Protein AF-A0A0J0YBV1-F1 (afdb_monomer)

Foldseek 3Di:
DDQADEDADPPCCVPDPPVRYDDPHDDADPLLLPLQVCQVVLCVVVVHDPVAAEEEEDQDAQADVVSLVVCVVCVVVCVVVRYAYEHQRHDNCCVVCVVVCDPSYHYHNDDDPPSSVLSNHQEYEEQQDRHVLRSCVSSVHHYDHDHDPPDPPSVSVVSVVSVVVD

Solvent-accessible surface area (backbone atoms only — not comparable to full-atom values): 9348 Å² total; per-residue (Å²): 133,83,82,65,42,79,32,63,63,82,90,48,59,89,80,40,67,66,96,32,56,40,85,70,46,68,84,66,69,78,67,42,78,63,24,78,84,34,26,69,60,18,29,58,74,67,72,51,65,87,92,42,48,27,39,31,36,44,34,50,62,68,31,31,72,70,60,47,54,49,47,66,72,42,42,69,64,51,44,73,70,57,36,27,38,43,33,30,40,0,59,80,38,33,85,80,46,43,84,61,48,48,92,60,28,46,54,34,32,68,76,86,60,55,43,34,54,58,25,42,36,59,34,37,38,33,37,23,47,71,60,58,45,54,43,44,68,65,61,67,57,57,71,48,72,56,47,52,86,88,44,75,91,42,48,24,49,53,49,42,45,68,58,73,79,104

Nearest PDB structures (foldseek):
  7d1i-assembly1_A-2  TM=6.812E-01  e=9.360E-09  Acinetobacter baumannii
  1rzv-assembly2_B  TM=5.388E-01  e=1.476E-03  Agrobacterium tumefaciens
  3mbo-assembly1_B  TM=5.965E-01  e=2.990E-02  Bacillus anthracis
  1to0-assembly2_D  TM=2.635E-01  e=4.662E-01  Bacillus subtilis
  1to0-assembly3_E  TM=2.668E-01  e=2.910E+00  Bacillus subtilis

pLDDT: mean 91.67, std 7.16, range [63.91, 98.75]

Mean predicted aligned error: 4.98 Å

Sequence (166 aa):
KASKICVAYENLERFFPKGKMILTGNPVRQDLIDIDSKRAEAIQYFNLDSKKKTLLVLGGSLGARRVNQLIEKELENILSQNVQVIWQCGKLYLEDYKKYNKENVQVVAFIERMDLVYAAADVIISRAGASSVSELCIVGKPVIFIPSPNVAEDHQTKNAQAIVDK

Secondary structure (DSSP, 8-state):
--S-EEESSS--TTTS-GGGEEE------GGGTT-GGGHHHHHHHTT--TTSEEEEEE--TT--HHHHHHHHHHHHHHHHTTEEEEEE--TTTHHHHGGG-BTTEEEES--S-HHHHHHH-SEEEE---HHHHHHHHHH---EEE---TTSGGGHHHHHHHHHHT-

Radius of gyration: 17.41 Å; Cα contacts (8 Å, |Δi|>4): 267; chains: 1; bounding box: 43×29×49 Å

Structure (mmCIF, N/CA/C/O backbone):
data_AF-A0A0J0YBV1-F1
#
_entry.id   AF-A0A0J0YBV1-F1
#
loop_
_atom_site.group_PDB
_atom_site.id
_atom_site.type_symbol
_atom_site.label_atom_id
_atom_site.label_alt_id
_atom_site.label_comp_id
_atom_site.label_asym_id
_atom_site.label_entity_id
_atom_site.label_seq_id
_atom_site.pdbx_PDB_ins_code
_atom_site.Cartn_x
_atom_site.Cartn_y
_atom_site.Cartn_z
_atom_site.occupancy
_atom_site.B_iso_or_equiv
_atom_site.auth_seq_id
_atom_site.auth_comp_id
_atom_site.auth_asym_id
_atom_site.auth_atom_id
_atom_site.pdbx_PDB_model_num
ATOM 1 N N . LYS A 1 1 ? -15.444 17.394 29.205 1.00 76.81 1 LYS A N 1
ATOM 2 C CA . LYS A 1 1 ? -15.678 15.964 28.853 1.00 76.81 1 LYS A CA 1
ATOM 3 C C . LYS A 1 1 ? -16.422 15.904 27.522 1.00 76.81 1 LYS A C 1
ATOM 5 O O . LYS A 1 1 ? -17.325 16.708 27.350 1.00 76.81 1 LYS A O 1
ATOM 10 N N . ALA A 1 2 ? -16.080 14.979 26.621 1.00 86.75 2 ALA A N 1
ATOM 11 C CA . ALA A 1 2 ? -16.769 14.833 25.333 1.00 86.75 2 ALA A CA 1
ATOM 12 C C . ALA A 1 2 ? -18.250 14.413 25.487 1.00 86.75 2 ALA A C 1
ATOM 14 O O . ALA A 1 2 ? -18.599 13.653 26.406 1.00 86.75 2 ALA A O 1
ATOM 15 N N . SER A 1 3 ? -19.109 14.905 24.585 1.00 92.19 3 SER A N 1
ATOM 16 C CA . SER A 1 3 ? -20.547 14.581 24.515 1.00 92.19 3 SER A CA 1
ATOM 17 C C . SER A 1 3 ? -20.813 13.263 23.788 1.00 92.19 3 SER A C 1
ATOM 19 O O . SER A 1 3 ? -21.634 12.469 24.245 1.00 92.19 3 SER A O 1
ATOM 21 N N . LYS A 1 4 ? -20.081 13.012 22.697 1.00 93.25 4 LYS A N 1
ATOM 22 C CA . LYS A 1 4 ? -20.105 11.781 21.899 1.00 93.25 4 LYS A CA 1
ATOM 23 C C . LYS A 1 4 ? -18.679 11.328 21.587 1.00 93.25 4 LYS A C 1
ATOM 25 O O . LYS A 1 4 ? -17.761 12.145 21.604 1.00 93.25 4 LYS A O 1
ATOM 30 N N . ILE A 1 5 ? -18.512 10.032 21.350 1.00 91.50 5 ILE A N 1
ATOM 31 C CA . ILE A 1 5 ? -17.244 9.375 21.030 1.00 91.50 5 ILE A CA 1
ATOM 32 C C . ILE A 1 5 ? -17.488 8.533 19.779 1.00 91.50 5 ILE A C 1
ATOM 34 O O . ILE A 1 5 ? -18.204 7.535 19.837 1.00 91.50 5 ILE A O 1
ATOM 38 N N . CYS A 1 6 ? -16.933 8.959 18.651 1.00 91.88 6 CYS A N 1
ATOM 39 C CA . CYS A 1 6 ? -17.017 8.214 17.402 1.00 91.88 6 CYS A CA 1
ATOM 40 C C . CYS A 1 6 ? -15.988 7.084 17.423 1.00 91.88 6 CYS A C 1
ATOM 42 O O . CYS A 1 6 ? -14.809 7.326 17.683 1.00 91.88 6 CYS A O 1
ATOM 44 N N . VAL A 1 7 ? -16.438 5.858 17.184 1.00 88.75 7 VAL A N 1
ATOM 45 C CA . VAL A 1 7 ? -15.593 4.666 17.180 1.00 88.75 7 VAL A CA 1
ATOM 46 C C . VAL A 1 7 ? -15.650 3.968 15.826 1.00 88.75 7 VAL A C 1
ATOM 48 O O . VAL A 1 7 ? -16.642 4.072 15.103 1.00 88.75 7 VAL A O 1
ATOM 51 N N . ALA A 1 8 ? -14.574 3.258 15.485 1.00 83.06 8 ALA A N 1
ATOM 52 C CA . ALA A 1 8 ? -14.445 2.549 14.212 1.00 83.06 8 ALA A CA 1
ATOM 53 C C . ALA A 1 8 ? -14.690 1.036 14.305 1.00 83.06 8 ALA A C 1
ATOM 55 O O . ALA A 1 8 ? -14.888 0.391 13.281 1.00 83.06 8 ALA A O 1
ATOM 56 N N . TYR A 1 9 ? -14.688 0.484 15.519 1.00 80.81 9 TYR A N 1
ATOM 57 C CA . TYR A 1 9 ? -14.832 -0.946 15.772 1.00 80.81 9 TYR A CA 1
ATOM 58 C C . TYR A 1 9 ? -15.865 -1.203 16.867 1.00 80.81 9 TYR A C 1
ATOM 60 O O . TYR A 1 9 ? -16.120 -0.349 17.720 1.00 80.81 9 TYR A O 1
ATOM 68 N N . GLU A 1 10 ? -16.443 -2.395 16.835 1.00 82.44 10 GLU A N 1
ATOM 69 C CA . GLU A 1 10 ? -17.348 -2.894 17.868 1.00 82.44 10 GLU A CA 1
ATOM 70 C C . GLU A 1 10 ? -16.569 -3.317 19.131 1.00 82.44 10 GLU A C 1
ATOM 72 O O . GLU A 1 10 ? -15.337 -3.381 19.131 1.00 82.44 10 GLU A O 1
ATOM 77 N N . ASN A 1 11 ? -17.281 -3.603 20.225 1.00 83.00 11 ASN A N 1
ATOM 78 C CA . ASN A 1 11 ? -16.718 -4.095 21.494 1.00 83.00 11 ASN A CA 1
ATOM 79 C C . ASN A 1 11 ? -15.731 -3.131 22.195 1.00 83.00 11 ASN A C 1
ATOM 81 O O . ASN A 1 11 ? -14.793 -3.544 22.890 1.00 83.00 11 ASN A O 1
ATOM 85 N N . LEU A 1 12 ? -15.919 -1.820 22.012 1.00 85.88 12 LEU A N 1
ATOM 86 C CA . LEU A 1 12 ? -15.105 -0.769 22.642 1.00 85.88 12 LEU A CA 1
ATOM 87 C C . LEU A 1 12 ? -15.723 -0.198 23.930 1.00 85.88 12 LEU A C 1
ATOM 89 O O . LEU A 1 12 ? -15.124 0.664 24.573 1.00 85.88 12 LEU A O 1
ATOM 93 N N . GLU A 1 13 ? -16.862 -0.728 24.377 1.00 86.25 13 GLU A N 1
ATOM 94 C CA . GLU A 1 13 ? -17.507 -0.388 25.653 1.00 86.25 13 GLU A CA 1
ATOM 95 C C . GLU A 1 13 ? -16.644 -0.706 26.880 1.00 86.25 13 GLU A C 1
ATOM 97 O O . GLU A 1 13 ? -16.852 -0.128 27.945 1.00 86.25 13 GLU A O 1
ATOM 102 N N . ARG A 1 14 ? -15.631 -1.569 26.728 1.00 87.12 14 ARG A N 1
ATOM 103 C CA . ARG A 1 14 ? -14.600 -1.804 27.751 1.00 87.12 14 ARG A CA 1
ATOM 104 C C . ARG A 1 14 ? -13.693 -0.592 27.995 1.00 87.12 14 ARG A C 1
ATOM 106 O O . ARG A 1 14 ? -13.077 -0.504 29.050 1.00 87.12 14 ARG A O 1
ATOM 113 N N . PHE A 1 15 ? -13.603 0.325 27.030 1.00 87.06 15 PHE A N 1
ATOM 114 C CA . PHE A 1 15 ? -12.764 1.526 27.106 1.00 87.06 15 PHE A CA 1
ATOM 115 C C . PHE A 1 15 ? -13.583 2.814 27.221 1.00 87.06 15 PHE A C 1
ATOM 117 O O . PHE A 1 15 ? -13.118 3.787 27.814 1.00 87.06 15 PHE A O 1
ATOM 124 N N . PHE A 1 16 ? -14.800 2.839 26.668 1.00 90.56 16 PHE A N 1
ATOM 125 C CA . PHE A 1 16 ? -15.621 4.045 26.595 1.00 90.56 16 PHE A CA 1
ATOM 126 C C . PHE A 1 16 ? -17.053 3.829 27.110 1.00 90.56 16 PHE A C 1
ATOM 128 O O . PHE A 1 16 ? -17.625 2.754 26.941 1.00 90.56 16 PHE A O 1
ATOM 135 N N . PRO A 1 17 ? -17.704 4.863 27.681 1.00 91.44 17 PRO A N 1
ATOM 136 C CA . PRO A 1 17 ? -19.087 4.753 28.139 1.00 91.44 17 PRO A CA 1
ATOM 137 C C . PRO A 1 17 ? -20.061 4.448 26.991 1.00 91.44 17 PRO A C 1
ATOM 139 O O . PRO A 1 17 ? -20.216 5.265 26.080 1.00 91.44 17 PRO A O 1
ATOM 142 N N . LYS A 1 18 ? -20.792 3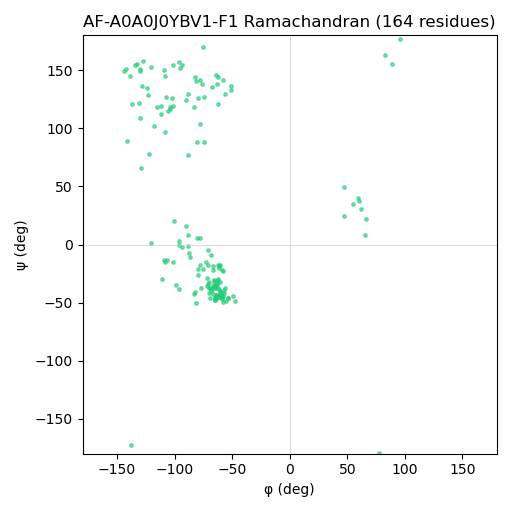.328 27.087 1.00 87.94 18 LYS A N 1
ATOM 143 C CA . LYS A 1 18 ? -21.720 2.836 26.047 1.00 87.94 18 LYS A CA 1
ATOM 144 C C . LYS A 1 18 ? -22.696 3.899 25.528 1.00 87.94 18 LYS A C 1
ATOM 146 O O . LYS A 1 18 ? -22.829 4.063 24.323 1.00 87.94 18 LYS A O 1
ATOM 151 N N . GLY A 1 19 ? -23.303 4.697 26.413 1.00 91.06 19 GLY A N 1
ATOM 152 C CA . GLY A 1 19 ? -24.267 5.748 26.031 1.00 91.06 19 GLY A CA 1
ATOM 153 C C . GLY A 1 19 ? -23.679 6.945 25.264 1.00 91.06 19 GLY A C 1
ATOM 154 O O . GLY A 1 19 ? -24.422 7.796 24.767 1.00 91.06 19 GLY A O 1
ATOM 155 N N . LYS A 1 20 ? -22.348 7.038 25.168 1.00 92.75 20 LYS A N 1
ATOM 156 C CA . LYS A 1 20 ? -21.650 8.102 24.435 1.00 92.75 20 LYS A CA 1
ATOM 157 C C . LYS A 1 20 ? -21.034 7.635 23.123 1.00 92.75 20 LYS A C 1
ATOM 159 O O . LYS A 1 20 ? -20.645 8.496 22.337 1.00 92.75 20 LYS A O 1
ATOM 164 N N . MET A 1 21 ? -20.941 6.330 22.888 1.00 92.88 21 MET A N 1
A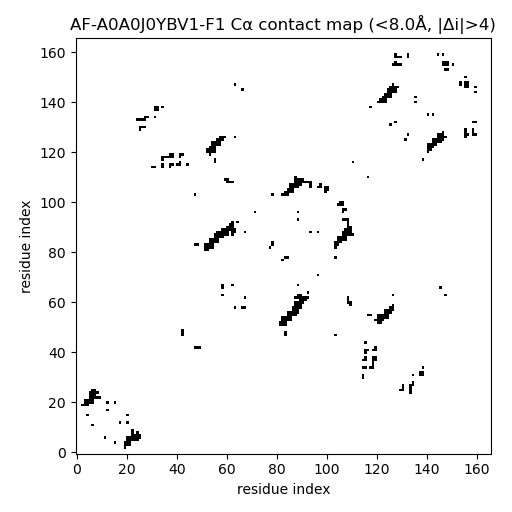TOM 165 C CA . MET A 1 21 ? -20.326 5.797 21.678 1.00 92.88 21 MET A CA 1
ATOM 166 C C . MET A 1 21 ? -21.270 5.891 20.480 1.00 92.88 21 MET A C 1
ATOM 168 O O . MET A 1 21 ? -22.473 5.668 20.607 1.00 92.88 21 MET A O 1
ATOM 172 N N . ILE A 1 22 ? -20.708 6.208 19.318 1.00 92.88 22 ILE A N 1
ATOM 173 C CA . ILE A 1 22 ? -21.369 6.118 18.016 1.00 92.88 22 ILE A CA 1
ATOM 174 C C . ILE A 1 22 ? -20.410 5.372 17.090 1.00 92.88 22 ILE A C 1
ATOM 176 O O . ILE A 1 22 ? -19.275 5.810 16.912 1.00 92.88 22 ILE A O 1
ATOM 180 N N . LEU A 1 23 ? -20.844 4.249 16.517 1.00 87.81 23 LEU A N 1
ATOM 181 C CA . LEU A 1 23 ? -20.057 3.516 15.527 1.00 87.81 23 LEU A CA 1
ATOM 182 C C . LEU A 1 23 ? -20.177 4.232 14.179 1.00 87.81 23 LEU A C 1
ATOM 184 O O . LEU A 1 23 ? -21.210 4.152 13.523 1.00 87.81 23 LEU A O 1
ATOM 188 N N . THR A 1 24 ? -19.138 4.968 13.794 1.00 89.06 24 THR A N 1
ATOM 189 C CA . THR A 1 24 ? -19.097 5.720 12.528 1.00 89.06 24 THR A CA 1
ATOM 190 C C . THR A 1 24 ? -18.141 5.111 11.509 1.00 89.06 24 THR A C 1
ATOM 192 O O . THR A 1 24 ? -18.158 5.517 10.353 1.00 89.06 24 THR A O 1
ATOM 195 N N . GLY A 1 25 ? -17.274 4.185 11.931 1.00 85.75 25 GLY A N 1
ATOM 196 C CA . GLY A 1 25 ? -16.114 3.780 11.137 1.00 85.75 25 GLY A CA 1
ATOM 197 C C . GLY A 1 25 ? -14.983 4.811 11.214 1.00 85.75 25 GLY A C 1
ATOM 198 O O . GLY A 1 25 ? -15.090 5.829 11.908 1.00 85.75 25 GLY A O 1
ATOM 199 N N . ASN A 1 26 ? -13.885 4.540 10.506 1.00 86.94 26 ASN A N 1
ATOM 200 C CA . ASN A 1 26 ? -12.834 5.535 10.301 1.00 86.94 26 ASN A CA 1
ATOM 201 C C . ASN A 1 26 ? -13.216 6.465 9.140 1.00 86.94 26 ASN A C 1
ATOM 203 O O . ASN A 1 26 ? -13.787 5.993 8.155 1.00 86.94 26 ASN A O 1
ATOM 207 N N . PRO A 1 27 ? -12.872 7.762 9.210 1.00 85.12 27 PRO A N 1
ATOM 208 C CA . PRO A 1 27 ? -13.027 8.651 8.071 1.00 85.12 27 PRO A CA 1
ATOM 209 C C . PRO A 1 27 ? -12.137 8.184 6.915 1.00 85.12 27 PRO A C 1
ATOM 211 O O . PRO A 1 27 ? -10.977 7.811 7.105 1.00 85.12 27 PRO A O 1
ATOM 214 N N . VAL A 1 28 ? -12.699 8.238 5.718 1.00 86.88 28 VAL A N 1
ATOM 215 C CA . VAL A 1 28 ? -12.089 7.820 4.453 1.00 86.88 28 VAL A CA 1
ATOM 216 C C . VAL A 1 28 ? -12.204 8.964 3.458 1.00 86.88 28 VAL A C 1
ATOM 218 O O . VAL A 1 28 ? -13.047 9.851 3.617 1.00 86.88 28 VAL A O 1
ATOM 221 N N . ARG A 1 29 ? -11.351 8.975 2.434 1.00 86.06 29 ARG A N 1
ATOM 222 C CA . ARG A 1 29 ? -11.427 10.016 1.412 1.00 86.06 29 ARG A CA 1
ATOM 223 C C . ARG A 1 29 ? -12.602 9.756 0.461 1.00 86.06 29 ARG A C 1
ATOM 225 O O . ARG A 1 29 ? -12.834 8.624 0.045 1.00 86.06 29 ARG A O 1
ATOM 232 N N . GLN A 1 30 ? -13.325 10.817 0.108 1.00 84.12 30 GLN A N 1
ATOM 233 C CA . GLN A 1 30 ? -14.520 10.742 -0.744 1.00 84.12 30 GLN A CA 1
ATOM 234 C C . GLN A 1 30 ? -14.200 10.292 -2.178 1.00 84.12 30 GLN A C 1
ATOM 236 O O . GLN A 1 30 ? -15.012 9.652 -2.840 1.00 84.12 30 GLN A O 1
ATOM 241 N N . ASP A 1 31 ? -13.002 10.617 -2.655 1.00 83.94 31 ASP A N 1
ATOM 242 C CA . ASP A 1 31 ? -12.500 10.300 -3.991 1.00 83.94 31 ASP A CA 1
ATOM 243 C C . ASP A 1 31 ? -12.180 8.808 -4.200 1.00 83.94 31 ASP A C 1
ATOM 245 O O . ASP A 1 31 ? -11.878 8.420 -5.331 1.00 83.94 31 ASP A O 1
ATOM 249 N N . LEU A 1 32 ? -12.289 7.979 -3.151 1.00 84.69 32 LEU A N 1
ATOM 250 C CA . LEU A 1 32 ? -12.123 6.521 -3.204 1.00 84.69 32 LEU A CA 1
ATOM 251 C C . LEU A 1 32 ? -13.410 5.752 -3.536 1.00 84.69 32 LEU A C 1
ATOM 253 O O . LEU A 1 32 ? -13.353 4.541 -3.719 1.00 84.69 32 LEU A O 1
ATOM 257 N N . ILE A 1 33 ? -14.563 6.422 -3.600 1.00 81.25 33 ILE A N 1
ATOM 258 C CA . ILE A 1 33 ? -15.860 5.759 -3.829 1.00 81.25 33 ILE A CA 1
ATOM 259 C C . ILE A 1 33 ? -16.002 5.266 -5.278 1.00 81.25 33 ILE A C 1
ATOM 261 O O . ILE A 1 33 ? -16.673 4.268 -5.518 1.00 81.25 33 ILE A O 1
ATOM 265 N N . ASP A 1 34 ? -15.352 5.933 -6.233 1.00 83.56 34 ASP A N 1
ATOM 266 C CA . ASP A 1 34 ? -15.407 5.593 -7.659 1.00 83.56 34 ASP A CA 1
ATOM 267 C C . ASP A 1 34 ? -13.992 5.490 -8.244 1.00 83.56 34 ASP A C 1
ATOM 269 O O . ASP A 1 34 ? -13.542 6.329 -9.025 1.00 83.56 34 ASP A O 1
ATOM 273 N N . ILE A 1 35 ? -13.228 4.498 -7.778 1.00 89.50 35 ILE A N 1
ATOM 274 C CA . ILE A 1 35 ? -11.868 4.255 -8.285 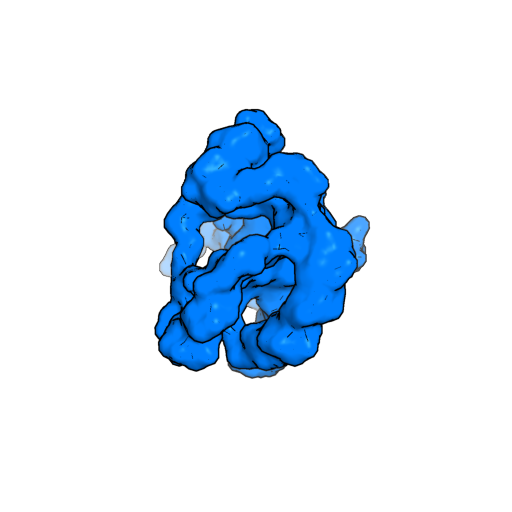1.00 89.50 35 ILE A CA 1
ATOM 275 C C . ILE A 1 35 ? -11.862 3.494 -9.612 1.00 89.50 35 ILE A C 1
ATOM 277 O O . ILE A 1 35 ? -10.917 3.630 -10.386 1.00 89.50 35 ILE A O 1
ATOM 281 N N . ASP A 1 36 ? -12.892 2.697 -9.905 1.00 86.50 36 ASP A N 1
ATOM 282 C CA . ASP A 1 36 ? -12.890 1.838 -11.093 1.00 86.50 36 ASP A CA 1
ATOM 283 C C . ASP A 1 36 ? -13.000 2.661 -12.386 1.00 86.50 36 ASP A C 1
ATOM 285 O O . ASP A 1 36 ? -12.353 2.326 -13.382 1.00 86.50 36 ASP A O 1
ATOM 289 N N . SER A 1 37 ? -13.706 3.799 -12.356 1.00 92.88 37 SER A N 1
ATOM 290 C CA . SER A 1 37 ? -13.758 4.746 -13.479 1.00 92.88 37 SER A CA 1
ATOM 291 C C . SER A 1 37 ? -12.410 5.428 -13.763 1.00 92.88 37 SER A C 1
ATOM 293 O O . SER A 1 37 ? -12.176 5.909 -14.874 1.00 92.88 37 SER A O 1
ATOM 295 N N . LYS A 1 38 ? -11.480 5.414 -12.798 1.00 95.62 38 LYS A N 1
ATOM 296 C CA . LYS A 1 38 ? -10.192 6.122 -12.860 1.00 95.62 38 LYS A CA 1
ATOM 297 C C . LYS A 1 38 ? -9.033 5.279 -13.380 1.00 95.62 38 LYS A C 1
ATOM 299 O O . LYS A 1 38 ? -7.926 5.795 -13.516 1.00 95.62 38 LYS A O 1
ATOM 304 N N . ARG A 1 39 ? -9.229 3.990 -13.686 1.00 95.88 39 ARG A N 1
ATOM 305 C CA . ARG A 1 39 ? -8.109 3.099 -14.050 1.00 95.88 39 ARG A CA 1
ATOM 306 C C . ARG A 1 39 ? -7.316 3.602 -15.259 1.00 95.88 39 ARG A C 1
ATOM 308 O O . ARG A 1 39 ? -6.091 3.581 -15.219 1.00 95.88 39 ARG A O 1
ATOM 315 N N . ALA A 1 40 ? -7.983 4.063 -16.316 1.00 97.12 40 ALA A N 1
ATOM 316 C CA . ALA A 1 40 ? -7.298 4.568 -17.509 1.00 97.12 40 ALA A CA 1
ATOM 317 C C . ALA A 1 40 ? -6.452 5.819 -17.203 1.00 97.12 40 ALA A C 1
ATOM 319 O O . ALA A 1 40 ? -5.289 5.875 -17.604 1.00 97.12 40 ALA A O 1
ATOM 320 N N . GLU A 1 41 ? -7.002 6.768 -16.435 1.00 97.69 41 GLU A N 1
ATOM 321 C CA . GLU A 1 41 ? -6.270 7.943 -15.936 1.00 97.69 41 GLU A CA 1
ATOM 322 C C . GLU A 1 41 ? -5.070 7.509 -15.092 1.00 97.69 41 GLU A C 1
ATOM 324 O O . GLU A 1 41 ? -3.965 8.001 -15.293 1.00 97.69 41 GLU A O 1
ATOM 329 N N . ALA A 1 42 ? -5.257 6.549 -14.187 1.00 97.88 42 ALA A N 1
ATOM 330 C CA . ALA A 1 42 ? -4.206 6.085 -13.296 1.00 97.88 42 ALA A CA 1
ATOM 331 C C . ALA A 1 42 ? -3.045 5.415 -14.044 1.00 97.88 42 ALA A C 1
ATOM 333 O O . ALA A 1 42 ? -1.883 5.697 -13.756 1.00 97.88 42 ALA A O 1
ATOM 334 N N . ILE A 1 43 ? -3.349 4.563 -15.029 1.00 98.06 43 ILE A N 1
ATOM 335 C CA . ILE A 1 43 ? -2.336 3.933 -15.884 1.00 98.06 43 ILE A CA 1
ATOM 336 C C . ILE A 1 43 ? -1.514 5.000 -16.617 1.00 98.06 43 ILE A C 1
ATOM 338 O O . ILE A 1 43 ? -0.291 4.894 -16.663 1.00 98.06 43 ILE A O 1
ATOM 342 N N . GLN A 1 44 ? -2.153 6.053 -17.132 1.00 98.00 44 GLN A N 1
ATOM 343 C CA . GLN A 1 44 ? -1.445 7.162 -17.778 1.00 98.00 44 GLN A CA 1
ATOM 344 C C . GLN A 1 44 ? -0.634 7.998 -16.780 1.00 98.00 44 GLN A C 1
ATOM 346 O O . GLN A 1 44 ? 0.536 8.278 -17.032 1.00 98.00 44 GLN A O 1
ATOM 351 N N . TYR A 1 45 ? -1.224 8.363 -15.639 1.00 98.06 45 TYR A N 1
ATOM 352 C CA . TYR A 1 45 ? -0.598 9.193 -14.607 1.00 98.06 45 TYR A CA 1
ATOM 353 C C . TYR A 1 45 ? 0.690 8.566 -14.070 1.00 98.06 45 TYR A C 1
ATOM 355 O O . TYR A 1 45 ? 1.707 9.243 -13.939 1.00 98.06 45 TYR A O 1
ATOM 363 N N . PHE A 1 46 ? 0.658 7.261 -13.803 1.00 97.56 46 PHE A N 1
ATOM 364 C CA . PHE A 1 46 ? 1.826 6.510 -13.363 1.00 97.56 46 PHE A CA 1
ATOM 365 C C . PHE A 1 46 ? 2.642 5.948 -14.533 1.0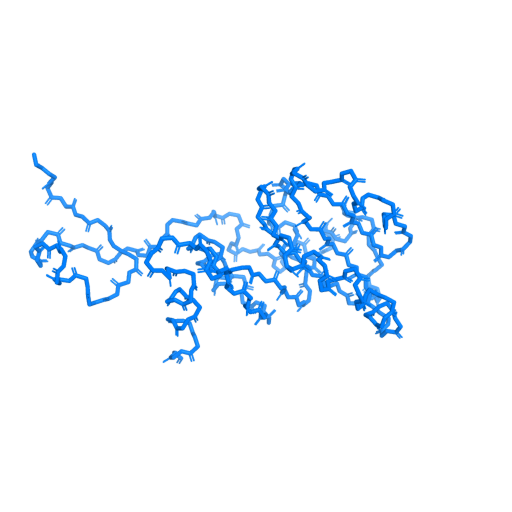0 97.56 46 PHE A C 1
ATOM 367 O O . PHE A 1 46 ? 3.551 5.179 -14.279 1.00 97.56 46 PHE A O 1
ATOM 374 N N . ASN A 1 47 ? 2.374 6.278 -15.801 1.00 97.25 47 ASN A N 1
ATOM 375 C CA . ASN A 1 47 ? 3.118 5.744 -16.955 1.00 97.25 47 ASN A CA 1
ATOM 376 C C . ASN A 1 47 ? 3.307 4.207 -16.911 1.00 97.25 47 ASN A C 1
ATOM 378 O O . ASN A 1 47 ? 4.418 3.680 -17.009 1.00 97.25 47 ASN A O 1
ATOM 382 N N . LEU A 1 48 ? 2.207 3.498 -16.672 1.00 98.12 48 LEU A N 1
ATOM 383 C CA . LEU A 1 48 ? 2.149 2.049 -16.507 1.00 98.12 48 LEU A CA 1
ATOM 384 C C . LEU A 1 48 ? 1.764 1.352 -17.817 1.00 98.12 48 LEU A C 1
ATOM 386 O O . LEU A 1 48 ? 1.090 1.928 -18.672 1.00 98.12 48 LEU A O 1
ATOM 390 N N . ASP A 1 49 ? 2.117 0.075 -17.957 1.00 97.75 49 ASP A N 1
ATOM 391 C CA . ASP A 1 49 ? 1.631 -0.748 -19.063 1.00 97.75 49 ASP A CA 1
ATOM 392 C C . ASP A 1 49 ? 0.244 -1.311 -18.720 1.00 97.75 49 ASP A C 1
ATOM 394 O O . ASP A 1 49 ? 0.076 -2.081 -17.772 1.00 97.75 49 ASP A O 1
ATOM 398 N N . SER A 1 50 ? -0.762 -0.943 -19.517 1.00 96.62 50 SER A N 1
ATOM 399 C CA . SER A 1 50 ? -2.142 -1.433 -19.378 1.00 96.62 50 SER A CA 1
ATOM 400 C C . SER A 1 50 ? -2.297 -2.952 -19.544 1.00 96.62 50 SER A C 1
ATOM 402 O O . SER A 1 50 ? -3.298 -3.511 -19.093 1.00 96.62 50 SER A O 1
ATOM 404 N N . LYS A 1 51 ? -1.331 -3.628 -20.181 1.00 96.44 51 LYS A N 1
ATOM 405 C CA . LYS A 1 51 ? -1.338 -5.083 -20.398 1.00 96.44 51 LYS A CA 1
ATOM 406 C C . LYS A 1 51 ? -0.739 -5.866 -19.228 1.00 96.44 51 LYS A C 1
ATOM 408 O O . LYS A 1 51 ? -0.865 -7.090 -19.203 1.00 96.44 51 LYS A O 1
ATOM 413 N N . LYS A 1 52 ? -0.092 -5.188 -18.276 1.00 97.75 52 LYS A N 1
ATOM 414 C CA . LYS A 1 52 ? 0.517 -5.800 -17.089 1.00 97.75 52 LYS A CA 1
ATOM 415 C C . LYS A 1 52 ? -0.369 -5.616 -15.866 1.00 97.75 52 LYS A C 1
ATOM 417 O O . LYS A 1 52 ? -1.162 -4.680 -15.773 1.00 97.75 52 LYS A O 1
ATOM 422 N N . LYS A 1 53 ? -0.224 -6.529 -14.909 1.00 98.00 53 LYS A N 1
ATOM 423 C CA . LYS A 1 53 ? -0.850 -6.402 -13.589 1.00 98.00 53 LYS A CA 1
ATOM 424 C C . LYS A 1 53 ? -0.016 -5.489 -12.703 1.00 98.00 53 LYS A C 1
ATOM 426 O O . LYS A 1 53 ? 1.208 -5.572 -12.736 1.00 98.00 53 LYS A O 1
ATOM 431 N N . THR A 1 54 ? -0.669 -4.652 -11.902 1.00 98.62 54 THR A N 1
ATOM 432 C CA . THR A 1 54 ? 0.014 -3.714 -11.001 1.00 98.62 54 THR A CA 1
ATOM 433 C C . THR A 1 54 ? -0.044 -4.204 -9.558 1.00 98.62 54 THR A C 1
ATOM 435 O O . THR A 1 54 ? -1.124 -4.304 -8.971 1.00 98.62 54 THR A O 1
ATOM 438 N N . LEU A 1 55 ? 1.120 -4.457 -8.963 1.00 98.69 55 LEU A N 1
ATOM 439 C CA . LEU A 1 55 ? 1.278 -4.665 -7.528 1.00 98.69 55 LEU A CA 1
ATOM 440 C C . LEU A 1 55 ? 1.561 -3.326 -6.845 1.00 98.69 55 LEU A C 1
ATOM 442 O O . LEU A 1 55 ? 2.540 -2.651 -7.160 1.00 98.69 55 LEU A O 1
ATOM 446 N N . LEU A 1 56 ? 0.739 -2.970 -5.865 1.00 98.62 56 LEU A N 1
ATOM 447 C CA . LEU A 1 56 ? 0.960 -1.808 -5.013 1.00 98.62 56 LEU A CA 1
ATOM 448 C C . LEU A 1 56 ? 1.502 -2.247 -3.650 1.00 98.62 56 LEU A C 1
ATOM 450 O O . LEU A 1 56 ? 0.871 -3.036 -2.954 1.00 98.62 56 LEU A O 1
ATOM 454 N N . VAL A 1 57 ? 2.635 -1.693 -3.228 1.00 98.25 57 VAL A N 1
ATOM 455 C CA . VAL A 1 57 ? 3.213 -1.916 -1.897 1.00 98.25 57 VAL A CA 1
ATOM 456 C C . VAL A 1 57 ? 3.137 -0.629 -1.080 1.00 98.25 57 VAL A C 1
ATOM 458 O O . VAL A 1 57 ? 3.753 0.376 -1.432 1.00 98.25 57 VAL A O 1
ATOM 461 N N . LEU A 1 58 ? 2.431 -0.678 0.051 1.00 96.81 58 LEU A N 1
ATOM 462 C CA . LEU A 1 58 ? 2.219 0.443 0.967 1.00 96.81 58 LEU A CA 1
ATOM 463 C C . LEU A 1 58 ? 3.006 0.257 2.272 1.00 96.81 58 LEU A C 1
ATOM 465 O O . LEU A 1 58 ? 2.547 -0.390 3.220 1.00 96.81 58 LEU A O 1
ATOM 469 N N . GLY A 1 59 ? 4.189 0.872 2.355 1.00 92.00 59 GLY A N 1
ATOM 470 C CA . GLY A 1 59 ? 4.986 0.927 3.587 1.00 92.00 59 GLY A CA 1
ATOM 471 C C . GLY A 1 59 ? 4.487 1.960 4.612 1.00 92.00 59 GLY A C 1
ATOM 472 O O . GLY A 1 59 ? 4.811 1.874 5.804 1.00 92.00 59 GLY A O 1
ATOM 473 N N . GLY A 1 60 ? 3.669 2.924 4.184 1.00 88.19 60 GLY A N 1
ATOM 474 C CA . GLY A 1 60 ? 3.320 4.122 4.949 1.00 88.19 60 GLY A CA 1
ATOM 475 C C . GLY A 1 60 ? 4.384 5.217 4.814 1.00 88.19 60 GLY A C 1
ATOM 476 O O . GLY A 1 60 ? 5.505 4.962 4.389 1.00 88.19 60 GLY A O 1
ATOM 477 N N . SER A 1 61 ? 4.042 6.462 5.164 1.00 86.50 61 SER A N 1
ATOM 478 C CA . SER A 1 61 ? 4.868 7.656 4.881 1.00 86.50 61 SER A CA 1
ATOM 479 C C . SER A 1 61 ? 6.295 7.601 5.444 1.00 86.50 61 SER A C 1
ATOM 481 O O . SER A 1 61 ? 7.238 8.013 4.771 1.00 86.50 61 SER A O 1
ATOM 483 N N . LEU A 1 62 ? 6.476 7.064 6.653 1.00 91.75 62 LEU A N 1
ATOM 484 C CA . LEU A 1 62 ? 7.802 6.832 7.246 1.00 91.75 62 LEU A CA 1
ATOM 485 C C . LEU A 1 62 ? 8.480 5.567 6.706 1.00 91.75 62 LEU A C 1
ATOM 487 O O . LEU A 1 62 ? 9.701 5.458 6.755 1.00 91.75 62 LEU A O 1
ATOM 491 N N . GLY A 1 63 ? 7.694 4.640 6.164 1.00 92.31 63 GLY A N 1
ATOM 492 C CA . GLY A 1 63 ? 8.150 3.380 5.600 1.00 92.31 63 GLY A CA 1
ATOM 493 C C . GLY A 1 63 ? 8.085 2.192 6.550 1.00 92.31 63 GLY A C 1
ATOM 494 O O . GLY A 1 63 ? 7.707 2.291 7.722 1.00 92.31 63 GLY A O 1
ATOM 495 N N . ALA A 1 64 ? 8.443 1.035 5.998 1.00 93.25 64 ALA A N 1
ATOM 496 C CA . ALA A 1 64 ? 8.294 -0.268 6.624 1.00 93.25 64 ALA A CA 1
ATOM 497 C C . ALA A 1 64 ? 9.501 -1.152 6.314 1.00 93.25 64 ALA A C 1
ATOM 499 O O . ALA A 1 64 ? 9.470 -1.920 5.357 1.00 93.25 64 ALA A O 1
ATOM 500 N N . ARG A 1 65 ? 10.553 -1.093 7.139 1.00 93.38 65 ARG A N 1
ATOM 501 C CA . ARG A 1 65 ? 11.818 -1.799 6.864 1.00 93.38 65 ARG A CA 1
ATOM 502 C C . ARG A 1 65 ? 11.641 -3.266 6.460 1.00 93.38 65 ARG A C 1
ATOM 504 O O . ARG A 1 65 ? 12.217 -3.686 5.470 1.00 93.38 65 ARG A O 1
ATOM 511 N N . ARG A 1 66 ? 10.845 -4.042 7.206 1.00 92.75 66 ARG A N 1
ATOM 512 C CA . ARG A 1 66 ? 10.650 -5.478 6.926 1.00 92.75 66 ARG A CA 1
ATOM 513 C C . ARG A 1 66 ? 9.899 -5.735 5.621 1.00 92.75 66 ARG A C 1
ATOM 515 O O . ARG A 1 66 ? 10.274 -6.649 4.900 1.00 92.75 66 ARG A O 1
ATOM 522 N N . VAL A 1 67 ? 8.895 -4.914 5.304 1.00 95.75 67 VAL A N 1
ATOM 523 C CA . VAL A 1 67 ? 8.200 -4.983 4.008 1.00 95.75 67 VAL A CA 1
ATOM 524 C C . VAL A 1 67 ? 9.175 -4.619 2.895 1.00 95.75 67 VAL A C 1
ATOM 526 O O . VAL A 1 67 ? 9.287 -5.355 1.928 1.00 95.75 67 VAL A O 1
ATOM 529 N N . ASN A 1 68 ? 9.950 -3.548 3.061 1.00 97.62 68 ASN A N 1
ATOM 530 C CA . ASN A 1 68 ? 10.910 -3.121 2.053 1.00 97.62 68 ASN A CA 1
ATOM 531 C C . ASN A 1 68 ? 11.979 -4.191 1.766 1.00 97.62 68 ASN A C 1
ATOM 533 O O . ASN A 1 68 ? 12.251 -4.488 0.611 1.00 97.62 68 ASN A O 1
ATOM 537 N N . GLN A 1 69 ? 12.530 -4.817 2.807 1.00 97.31 69 GLN A N 1
ATOM 538 C CA . GLN A 1 69 ? 13.484 -5.924 2.675 1.00 97.31 69 GLN A CA 1
ATOM 539 C C . GLN A 1 69 ? 12.872 -7.154 1.992 1.00 97.31 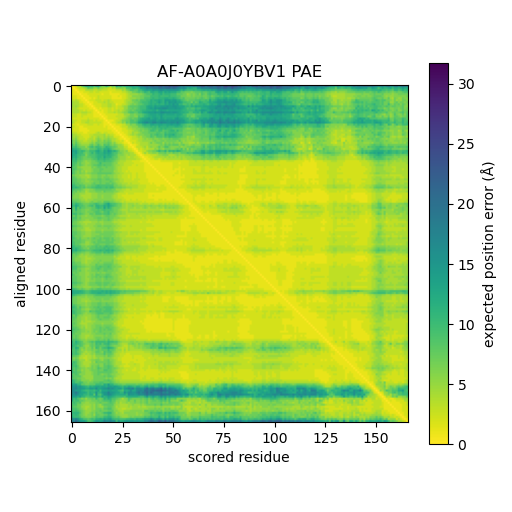69 GLN A C 1
ATOM 541 O O . GLN A 1 69 ? 13.549 -7.833 1.225 1.00 97.31 69 GLN A O 1
ATOM 546 N N . LEU A 1 70 ? 11.598 -7.451 2.264 1.00 96.62 70 LEU A N 1
ATOM 547 C CA . LEU A 1 70 ? 10.882 -8.532 1.590 1.00 96.62 70 LEU A CA 1
ATOM 548 C C . LEU A 1 70 ? 10.715 -8.235 0.097 1.00 96.62 70 LEU A C 1
ATOM 550 O O . LEU A 1 70 ? 11.024 -9.092 -0.724 1.00 96.62 70 LEU A O 1
ATOM 554 N N . ILE A 1 71 ? 10.264 -7.026 -0.251 1.00 97.81 71 ILE A N 1
ATOM 555 C CA . ILE A 1 71 ? 10.097 -6.635 -1.654 1.00 97.81 71 ILE A CA 1
ATOM 556 C C . ILE A 1 71 ? 11.440 -6.630 -2.375 1.00 97.81 71 ILE A C 1
ATOM 558 O O . ILE A 1 71 ? 11.519 -7.183 -3.458 1.00 97.81 71 ILE A O 1
ATOM 562 N N . GLU A 1 72 ? 12.502 -6.095 -1.770 1.00 98.31 72 GLU A N 1
ATOM 563 C CA . GLU A 1 72 ? 13.862 -6.141 -2.328 1.00 98.31 72 GLU A CA 1
ATOM 564 C C . GLU A 1 72 ? 14.301 -7.567 -2.669 1.00 98.31 72 GLU A C 1
ATOM 566 O O . GLU A 1 72 ? 14.822 -7.810 -3.756 1.00 98.31 72 GLU A O 1
ATOM 571 N N . LYS A 1 73 ? 14.060 -8.510 -1.754 1.00 98.31 73 LYS A N 1
ATOM 572 C CA . LYS A 1 73 ? 14.421 -9.917 -1.932 1.00 98.31 73 LYS A CA 1
ATOM 573 C C . LYS A 1 73 ? 13.621 -10.590 -3.053 1.00 98.31 73 LYS A C 1
ATOM 575 O O . LYS A 1 73 ? 14.190 -11.363 -3.815 1.00 98.31 73 LYS A O 1
ATOM 580 N N . GLU A 1 74 ? 12.318 -10.330 -3.133 1.00 97.81 74 GLU A N 1
ATOM 581 C CA . GLU A 1 74 ? 11.406 -11.026 -4.053 1.00 97.81 74 GLU A CA 1
ATOM 582 C C . GLU A 1 74 ? 11.160 -10.259 -5.365 1.00 97.81 74 GLU A C 1
ATOM 584 O O . GLU A 1 74 ? 10.424 -10.743 -6.224 1.00 97.81 74 GLU A O 1
ATOM 589 N N . LEU A 1 75 ? 11.766 -9.079 -5.550 1.00 98.00 75 LEU A N 1
ATOM 590 C CA . LEU A 1 75 ? 11.459 -8.174 -6.663 1.00 98.00 75 LEU A CA 1
ATOM 591 C C . LEU A 1 75 ? 11.593 -8.856 -8.027 1.00 98.00 75 LEU A C 1
ATOM 593 O O . LEU A 1 75 ? 10.683 -8.775 -8.844 1.00 98.00 75 LEU A O 1
ATOM 597 N N . GLU A 1 76 ? 12.698 -9.561 -8.264 1.00 97.06 76 GLU A N 1
ATOM 598 C CA . GLU A 1 76 ? 12.943 -10.239 -9.544 1.00 97.06 76 GLU A CA 1
ATOM 599 C C . GLU A 1 76 ? 11.938 -11.381 -9.793 1.00 97.06 76 GLU A C 1
ATOM 601 O O . GLU A 1 76 ? 11.472 -11.564 -10.917 1.00 97.06 76 GLU A O 1
ATOM 606 N N . ASN A 1 77 ? 11.517 -12.097 -8.743 1.00 97.38 77 ASN A N 1
ATOM 607 C CA . ASN A 1 77 ? 10.469 -13.118 -8.843 1.00 97.38 77 ASN A CA 1
ATOM 608 C C . ASN A 1 77 ? 9.121 -12.479 -9.213 1.00 97.38 77 ASN A C 1
ATOM 610 O O . ASN A 1 77 ? 8.465 -12.931 -10.149 1.00 97.38 77 ASN A O 1
ATOM 614 N N . ILE A 1 78 ? 8.747 -11.376 -8.559 1.00 96.75 78 ILE A N 1
ATOM 615 C CA . ILE A 1 78 ? 7.522 -10.627 -8.877 1.00 96.75 78 ILE A CA 1
ATOM 616 C C . ILE A 1 78 ? 7.534 -10.171 -10.343 1.00 96.75 78 ILE A C 1
ATOM 618 O O . ILE A 1 78 ? 6.572 -10.411 -11.073 1.00 96.75 78 ILE A O 1
ATOM 622 N N . LEU A 1 79 ? 8.631 -9.560 -10.798 1.00 96.56 79 LEU A N 1
ATOM 623 C CA . LEU A 1 79 ? 8.756 -9.063 -12.171 1.00 96.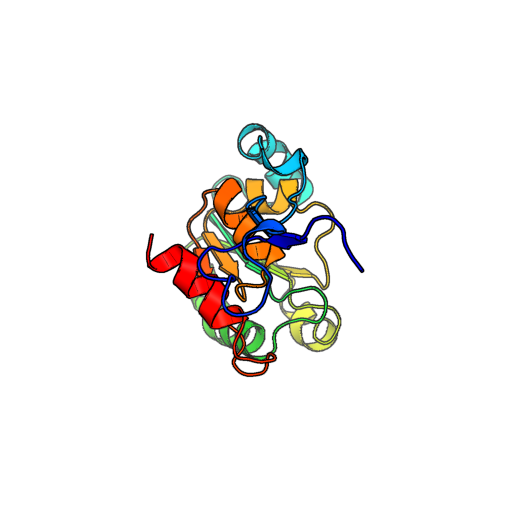56 79 LEU A CA 1
ATOM 624 C C . LEU A 1 79 ? 8.689 -10.186 -13.215 1.00 96.56 79 LEU A C 1
ATOM 626 O O . LEU A 1 79 ? 8.117 -9.989 -14.289 1.00 96.56 79 LEU A O 1
ATOM 630 N N . SER A 1 80 ? 9.194 -11.382 -12.889 1.00 96.69 80 SER A N 1
ATOM 631 C CA . SER A 1 80 ? 9.128 -12.553 -13.776 1.00 96.69 80 SER A CA 1
ATOM 632 C C . SER A 1 80 ? 7.696 -13.016 -14.088 1.00 96.69 80 SER A C 1
ATOM 634 O O . SER A 1 80 ? 7.473 -13.691 -15.091 1.00 96.69 80 SER A O 1
ATOM 636 N N . GLN A 1 81 ? 6.707 -12.598 -13.289 1.00 96.12 81 GLN A N 1
ATOM 637 C CA . GLN A 1 81 ? 5.291 -12.939 -13.464 1.00 96.12 81 GLN A CA 1
ATOM 638 C C . GLN A 1 81 ? 4.522 -11.943 -14.352 1.00 96.12 81 GLN A C 1
ATOM 640 O O . GLN A 1 81 ? 3.292 -11.930 -14.342 1.00 96.12 81 GLN A O 1
ATOM 645 N N . ASN A 1 82 ? 5.224 -11.104 -15.125 1.00 95.25 82 ASN A N 1
ATOM 646 C CA . ASN A 1 82 ? 4.628 -10.047 -15.956 1.00 95.25 82 ASN A CA 1
ATOM 647 C C . ASN A 1 82 ? 3.816 -9.019 -15.132 1.00 95.25 82 ASN A C 1
ATOM 649 O O . ASN A 1 82 ? 2.737 -8.563 -15.525 1.00 95.25 82 ASN A O 1
ATOM 653 N N . VAL A 1 83 ? 4.359 -8.666 -13.965 1.00 97.31 83 VAL A N 1
ATOM 654 C CA . VAL A 1 83 ? 3.811 -7.683 -13.023 1.00 97.31 83 VAL A CA 1
ATOM 655 C C . VAL A 1 83 ? 4.677 -6.426 -13.039 1.00 97.31 83 VAL A C 1
ATOM 657 O O . VAL A 1 83 ? 5.897 -6.502 -13.167 1.00 97.31 83 VAL A O 1
ATOM 660 N N . GLN A 1 84 ? 4.047 -5.267 -12.878 1.00 98.56 84 GLN A N 1
ATOM 661 C CA . GLN A 1 84 ? 4.710 -3.997 -12.581 1.00 98.56 84 GLN A CA 1
ATOM 662 C C . GLN A 1 84 ? 4.408 -3.573 -11.141 1.00 98.56 84 GLN A C 1
ATOM 664 O O . GLN A 1 84 ? 3.357 -3.907 -10.595 1.00 98.56 84 GLN A O 1
ATOM 669 N N . VAL A 1 85 ? 5.328 -2.851 -10.508 1.00 98.75 85 VAL A N 1
ATOM 670 C CA . VAL A 1 85 ? 5.294 -2.576 -9.070 1.00 98.75 85 VAL A CA 1
ATOM 671 C C . VAL A 1 85 ? 5.315 -1.075 -8.810 1.00 98.75 85 VAL A C 1
ATOM 673 O O . VAL A 1 85 ? 6.215 -0.375 -9.266 1.00 98.75 85 VAL A O 1
ATOM 676 N N . ILE A 1 86 ? 4.370 -0.590 -8.007 1.00 98.69 86 ILE A N 1
ATOM 677 C CA . ILE A 1 86 ? 4.452 0.724 -7.363 1.00 98.69 86 ILE A CA 1
ATOM 678 C C . ILE A 1 86 ? 4.769 0.482 -5.894 1.00 98.69 86 ILE A C 1
ATOM 680 O O . ILE A 1 86 ? 3.978 -0.102 -5.154 1.00 98.69 86 ILE A O 1
ATOM 684 N N . TRP A 1 87 ? 5.945 0.916 -5.465 1.00 98.56 87 TRP A N 1
ATOM 685 C CA . TRP A 1 87 ? 6.496 0.629 -4.155 1.00 98.56 87 TRP A CA 1
ATOM 686 C C . TRP A 1 87 ? 6.694 1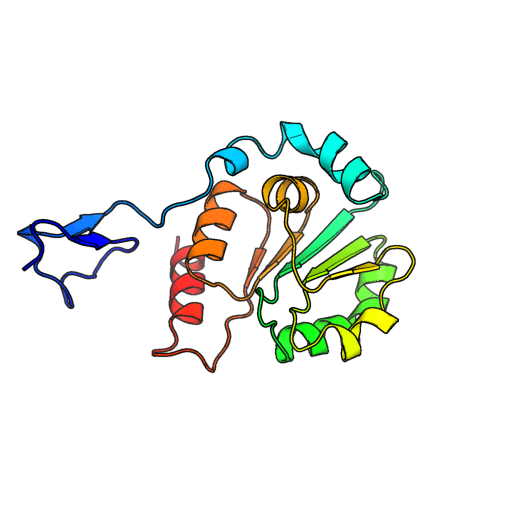.907 -3.353 1.00 98.56 87 TRP A C 1
ATOM 688 O O . TRP A 1 87 ? 7.679 2.635 -3.496 1.00 98.56 87 TRP A O 1
ATOM 698 N N . GLN A 1 88 ? 5.770 2.144 -2.426 1.00 98.12 88 GLN A N 1
ATOM 699 C CA . GLN A 1 88 ? 5.917 3.187 -1.430 1.00 98.12 88 GLN A CA 1
ATOM 700 C C . GLN A 1 88 ? 6.824 2.716 -0.286 1.00 98.12 88 GLN A C 1
ATOM 702 O O . GLN A 1 88 ? 6.361 2.181 0.725 1.00 98.12 88 GLN A O 1
ATOM 707 N N . CYS A 1 89 ? 8.129 2.924 -0.439 1.00 97.38 89 CYS A N 1
ATOM 708 C CA . CYS A 1 89 ? 9.131 2.500 0.540 1.00 97.38 89 CYS A CA 1
ATOM 709 C C . CYS A 1 89 ? 9.179 3.393 1.795 1.00 97.38 89 CYS A C 1
ATOM 711 O O . CYS A 1 89 ? 9.621 2.940 2.855 1.00 97.38 89 CYS A O 1
ATOM 713 N N . GLY A 1 90 ? 8.675 4.629 1.698 1.00 96.94 90 GLY A N 1
ATOM 714 C CA . GLY A 1 90 ? 8.652 5.617 2.778 1.00 96.94 90 GLY A CA 1
ATOM 715 C C . GLY A 1 90 ? 9.899 6.502 2.846 1.00 96.94 90 GLY A C 1
ATOM 716 O O . GLY A 1 90 ? 10.988 6.125 2.417 1.00 96.94 90 GLY A O 1
ATOM 717 N N . LYS A 1 91 ? 9.743 7.702 3.419 1.00 97.31 91 LYS A N 1
ATOM 718 C CA . LYS A 1 91 ? 10.767 8.764 3.424 1.00 97.31 91 LYS A CA 1
ATOM 719 C C . LYS A 1 91 ? 12.105 8.328 4.024 1.00 97.31 91 LYS A C 1
ATOM 721 O O . LYS A 1 91 ? 13.143 8.749 3.529 1.00 97.31 91 LYS A O 1
ATOM 726 N N . LEU A 1 92 ? 12.087 7.504 5.072 1.00 97.25 92 LEU A N 1
ATOM 727 C CA . LEU A 1 92 ? 13.309 7.079 5.763 1.00 97.25 92 LEU A CA 1
ATOM 728 C C . LEU A 1 92 ? 14.165 6.108 4.942 1.00 97.25 92 LEU A C 1
ATOM 730 O O . LEU A 1 92 ? 15.333 5.940 5.265 1.00 97.25 92 LEU A O 1
ATOM 734 N N . TYR A 1 93 ? 13.594 5.476 3.913 1.00 97.75 93 TYR A N 1
ATOM 735 C CA . TYR A 1 93 ? 14.241 4.395 3.169 1.00 97.75 93 TYR A CA 1
ATOM 736 C C . TYR A 1 93 ? 14.414 4.700 1.678 1.00 97.75 93 TYR A C 1
ATOM 738 O O . TYR A 1 93 ? 14.919 3.861 0.937 1.00 97.75 93 TYR A O 1
ATOM 746 N N . LEU A 1 94 ? 14.001 5.883 1.209 1.00 98.12 94 LEU A N 1
ATOM 747 C CA . LEU A 1 94 ? 14.052 6.208 -0.218 1.00 98.12 94 LEU A CA 1
ATOM 748 C C . LEU A 1 94 ? 15.469 6.079 -0.789 1.00 98.12 94 LEU A C 1
ATOM 750 O O . LEU A 1 94 ? 15.637 5.526 -1.870 1.00 98.12 94 LEU A O 1
ATOM 754 N N . GLU A 1 95 ? 16.484 6.535 -0.057 1.00 98.19 95 GLU A N 1
ATOM 755 C CA . GLU A 1 95 ? 17.878 6.470 -0.510 1.00 98.19 95 GLU A CA 1
ATOM 756 C C . GLU A 1 95 ? 18.379 5.030 -0.689 1.00 98.19 95 GLU A C 1
ATOM 758 O O . GLU A 1 95 ? 19.112 4.757 -1.639 1.00 98.19 95 GLU A O 1
ATOM 763 N N . ASP A 1 96 ? 17.919 4.100 0.150 1.00 98.06 96 ASP A N 1
ATOM 764 C CA . ASP A 1 96 ? 18.303 2.687 0.085 1.00 98.06 96 ASP A CA 1
ATOM 765 C C . ASP A 1 96 ? 17.670 1.974 -1.120 1.00 98.06 96 ASP A C 1
ATOM 767 O O . ASP A 1 96 ? 18.285 1.090 -1.727 1.00 98.06 96 ASP A O 1
ATOM 771 N N . TYR A 1 97 ? 16.435 2.357 -1.471 1.00 98.38 97 TYR A N 1
ATOM 772 C CA . TYR A 1 97 ? 15.602 1.622 -2.426 1.00 98.38 97 TYR A CA 1
ATOM 773 C C . TYR A 1 97 ? 15.417 2.310 -3.781 1.00 98.38 97 TYR A C 1
ATOM 775 O O . TYR A 1 97 ? 15.055 1.632 -4.741 1.00 98.38 97 TYR A O 1
ATOM 783 N N . LYS A 1 98 ? 15.721 3.606 -3.935 1.00 97.81 98 LYS A N 1
ATOM 784 C CA . LYS A 1 98 ? 15.581 4.316 -5.226 1.00 97.81 98 LYS A CA 1
ATOM 785 C C . LYS A 1 98 ? 16.398 3.696 -6.361 1.00 97.81 98 LYS A C 1
ATOM 787 O O . LYS A 1 98 ? 16.036 3.844 -7.521 1.00 97.81 98 LYS A O 1
ATOM 792 N N . LYS A 1 99 ? 17.461 2.950 -6.038 1.00 98.00 99 LYS A N 1
ATOM 793 C CA . LYS A 1 99 ? 18.251 2.159 -7.000 1.00 98.00 99 LYS A CA 1
ATOM 794 C C . LYS A 1 99 ? 17.420 1.104 -7.753 1.00 98.00 99 LYS A C 1
ATOM 796 O O . LYS A 1 99 ? 17.819 0.679 -8.829 1.00 98.00 99 LYS A O 1
ATOM 801 N N . TYR A 1 100 ? 16.272 0.695 -7.205 1.00 98.25 100 TYR A N 1
ATOM 802 C CA . TYR A 1 100 ? 15.327 -0.225 -7.844 1.00 98.25 100 TYR A CA 1
ATOM 803 C C . TYR A 1 100 ? 14.289 0.477 -8.724 1.00 98.25 100 TYR A C 1
ATOM 805 O O . TYR A 1 100 ? 13.465 -0.203 -9.324 1.00 98.25 100 TYR A O 1
ATOM 813 N N . ASN A 1 101 ? 14.304 1.810 -8.812 1.00 97.81 101 ASN A N 1
ATOM 814 C CA . ASN A 1 101 ? 13.398 2.559 -9.674 1.00 97.81 101 ASN A CA 1
ATOM 815 C C . ASN A 1 101 ? 13.834 2.422 -11.143 1.00 97.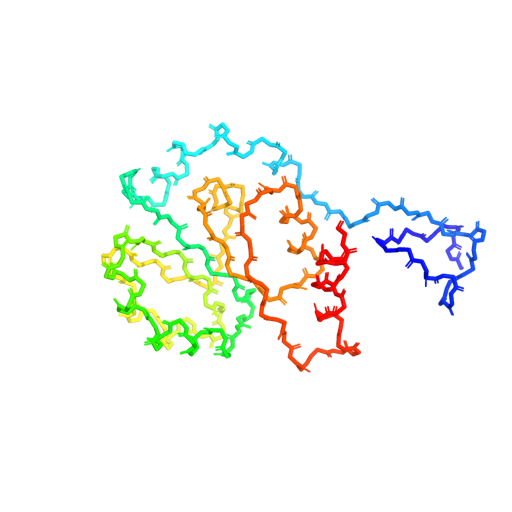81 101 ASN A C 1
ATOM 817 O O . ASN A 1 101 ? 14.635 3.214 -11.642 1.00 97.81 101 ASN A O 1
ATOM 821 N N . LYS A 1 102 ? 13.331 1.383 -11.810 1.00 95.25 102 LYS A N 1
ATOM 822 C CA . LYS A 1 102 ? 13.676 0.980 -13.179 1.00 95.25 102 LYS A CA 1
ATOM 823 C C . LYS A 1 102 ? 12.413 0.584 -13.945 1.00 95.25 102 LYS A C 1
ATOM 825 O O . LYS A 1 102 ? 11.300 0.769 -13.462 1.00 95.25 102 LYS A O 1
ATOM 830 N N . GLU A 1 103 ? 12.568 0.048 -15.151 1.00 93.62 103 GLU A N 1
ATOM 831 C CA . GLU A 1 103 ? 11.426 -0.430 -15.933 1.00 93.62 103 GLU A CA 1
ATOM 832 C C . GLU A 1 103 ? 10.534 -1.368 -15.098 1.00 93.62 103 GLU A C 1
ATOM 834 O O . GLU A 1 103 ? 11.027 -2.277 -14.429 1.00 93.62 103 GLU A O 1
ATOM 839 N N . ASN A 1 104 ? 9.220 -1.133 -15.137 1.00 96.75 104 ASN A N 1
ATOM 840 C CA . ASN A 1 104 ? 8.204 -1.873 -14.383 1.00 96.75 104 ASN A CA 1
ATOM 841 C C . ASN A 1 104 ? 8.279 -1.731 -12.848 1.00 96.75 104 ASN A C 1
ATOM 843 O O . ASN A 1 104 ? 7.531 -2.419 -12.158 1.00 96.75 104 ASN A O 1
ATOM 847 N N . VAL A 1 105 ? 9.117 -0.846 -12.289 1.00 98.56 105 VAL A N 1
ATOM 848 C CA . VAL A 1 105 ? 9.200 -0.599 -10.838 1.00 98.56 105 VAL A CA 1
ATOM 849 C C . VAL A 1 105 ? 9.301 0.892 -10.539 1.00 98.56 105 VAL A C 1
ATOM 851 O O . VAL A 1 105 ? 10.268 1.552 -10.911 1.00 98.56 105 VAL A O 1
ATOM 854 N N . GLN A 1 106 ? 8.345 1.411 -9.777 1.00 98.50 106 GLN A N 1
ATOM 855 C CA . GLN A 1 106 ? 8.355 2.788 -9.292 1.00 98.50 106 GLN A CA 1
ATOM 856 C C . GLN A 1 106 ? 8.543 2.814 -7.789 1.00 98.50 106 GLN A C 1
ATOM 858 O O . GLN A 1 106 ? 7.661 2.394 -7.043 1.00 98.50 106 GLN A O 1
ATOM 863 N N . VAL A 1 107 ? 9.690 3.311 -7.337 1.00 98.56 107 VAL A N 1
ATOM 864 C CA . VAL A 1 107 ? 9.999 3.431 -5.912 1.00 98.56 107 VAL A CA 1
ATOM 865 C C . VAL A 1 107 ? 9.793 4.870 -5.479 1.00 98.56 107 VAL A C 1
ATOM 867 O O . VAL A 1 107 ? 10.466 5.780 -5.957 1.00 98.56 107 VAL A O 1
ATOM 870 N N . VAL A 1 108 ? 8.877 5.076 -4.536 1.00 98.06 108 VAL A N 1
ATOM 871 C CA . VAL A 1 108 ? 8.498 6.407 -4.053 1.00 98.06 108 VAL A CA 1
ATOM 872 C C . VAL A 1 108 ? 8.523 6.476 -2.529 1.00 98.06 108 VAL A C 1
ATOM 874 O O . VAL A 1 108 ? 8.287 5.491 -1.827 1.00 98.06 108 VAL A O 1
ATOM 877 N N . ALA A 1 109 ? 8.793 7.661 -1.983 1.00 97.44 109 ALA A N 1
ATOM 878 C CA . ALA A 1 109 ? 8.652 7.900 -0.545 1.00 97.44 109 ALA A CA 1
ATOM 879 C C . ALA A 1 109 ? 7.179 8.081 -0.142 1.00 97.44 109 ALA A C 1
ATOM 881 O O . ALA A 1 109 ? 6.746 7.629 0.922 1.00 97.44 109 ALA A O 1
ATOM 882 N N . PHE A 1 110 ? 6.402 8.746 -0.994 1.00 95.56 110 PHE A N 1
ATOM 883 C CA . PHE A 1 110 ? 5.020 9.126 -0.738 1.00 95.56 110 PHE A CA 1
ATOM 884 C C . PHE A 1 110 ? 4.201 9.038 -2.026 1.00 95.56 110 PHE A C 1
ATOM 886 O O . PHE A 1 110 ? 4.743 9.240 -3.109 1.00 95.56 110 PHE A O 1
ATOM 893 N N . ILE A 1 111 ? 2.911 8.728 -1.893 1.00 95.75 111 ILE A N 1
ATOM 894 C CA . ILE A 1 111 ? 1.955 8.700 -3.000 1.00 95.75 111 ILE A CA 1
ATOM 895 C C . ILE A 1 111 ? 0.921 9.791 -2.738 1.00 95.75 111 ILE A C 1
ATOM 897 O O . ILE A 1 111 ? 0.216 9.748 -1.731 1.00 95.75 111 ILE A O 1
ATOM 901 N N . GLU A 1 112 ? 0.841 10.764 -3.640 1.00 92.38 112 GLU A N 1
ATOM 902 C CA . GLU A 1 112 ? -0.075 11.901 -3.510 1.00 92.38 112 GLU A CA 1
ATOM 903 C C . GLU A 1 112 ? -1.494 11.539 -3.960 1.00 92.38 112 GLU A C 1
ATOM 905 O O . GLU A 1 112 ? -2.459 11.733 -3.219 1.00 92.38 112 GLU A O 1
ATOM 910 N N . ARG A 1 113 ? -1.619 10.954 -5.158 1.00 94.62 113 ARG A N 1
ATOM 911 C CA . ARG A 1 113 ? -2.893 10.520 -5.749 1.00 94.62 113 ARG A CA 1
ATOM 912 C C . ARG A 1 113 ? -3.238 9.097 -5.324 1.00 94.62 113 ARG A C 1
ATOM 914 O O . ARG A 1 113 ? -3.042 8.135 -6.066 1.00 94.62 113 ARG A O 1
ATOM 921 N N . MET A 1 114 ? -3.721 8.971 -4.090 1.00 94.75 114 MET A N 1
ATOM 922 C CA . MET A 1 114 ? -4.139 7.682 -3.532 1.00 94.75 114 MET A CA 1
ATOM 923 C C . MET A 1 114 ? -5.339 7.082 -4.276 1.00 94.75 114 MET A C 1
ATOM 925 O O . MET A 1 114 ? -5.408 5.870 -4.447 1.00 94.75 114 MET A O 1
ATOM 929 N N . ASP A 1 115 ? -6.250 7.917 -4.769 1.00 94.88 115 ASP A N 1
ATOM 930 C CA . ASP A 1 115 ? -7.359 7.486 -5.618 1.00 94.88 115 ASP A CA 1
ATOM 931 C C . ASP A 1 115 ? -6.869 6.795 -6.898 1.00 94.88 115 ASP A C 1
ATOM 933 O O . ASP A 1 115 ? -7.313 5.692 -7.216 1.00 94.88 115 ASP A O 1
ATOM 937 N N . LEU A 1 116 ? -5.885 7.389 -7.580 1.00 97.19 116 LEU A N 1
ATOM 938 C CA . LEU A 1 116 ? -5.301 6.800 -8.782 1.00 97.19 116 LEU A CA 1
ATOM 939 C C . LEU A 1 116 ? -4.479 5.557 -8.467 1.00 97.19 116 LEU A C 1
ATOM 941 O O . LEU A 1 116 ? -4.571 4.572 -9.194 1.00 97.19 116 LEU A O 1
ATOM 945 N N . VAL A 1 117 ? -3.683 5.556 -7.395 1.00 97.50 117 VAL A N 1
ATOM 946 C CA . VAL A 1 117 ? -2.837 4.387 -7.117 1.00 97.50 117 VAL A CA 1
ATOM 947 C C . VAL A 1 117 ? -3.679 3.155 -6.785 1.00 97.50 117 VAL A C 1
ATOM 949 O O . VAL A 1 117 ? -3.350 2.052 -7.217 1.00 97.50 117 VAL A O 1
ATOM 952 N N . TYR A 1 118 ? -4.799 3.342 -6.078 1.00 97.25 118 TYR A N 1
ATOM 953 C CA . TYR A 1 118 ? -5.752 2.269 -5.813 1.00 97.25 118 TYR A CA 1
ATOM 954 C C . TYR A 1 118 ? -6.492 1.828 -7.083 1.00 97.25 118 TYR A C 1
ATOM 956 O O . TYR A 1 118 ? -6.687 0.629 -7.270 1.00 97.25 118 TYR A O 1
ATOM 964 N N . ALA A 1 119 ? -6.839 2.753 -7.984 1.00 96.88 119 ALA A N 1
ATOM 965 C CA . ALA A 1 119 ? -7.435 2.426 -9.283 1.00 96.88 119 ALA A CA 1
ATOM 966 C C . ALA A 1 119 ? -6.483 1.630 -10.203 1.00 96.88 119 ALA A C 1
ATOM 968 O O . ALA A 1 119 ? -6.903 0.726 -10.936 1.00 96.88 119 ALA A O 1
ATOM 969 N N . ALA A 1 120 ? -5.188 1.959 -10.172 1.00 97.62 120 ALA A N 1
ATOM 970 C CA . ALA A 1 120 ? -4.154 1.259 -10.928 1.00 97.62 120 ALA A CA 1
ATOM 971 C C . ALA A 1 120 ? -3.870 -0.143 -10.373 1.00 97.62 120 ALA A C 1
ATOM 973 O O . ALA A 1 120 ? -3.563 -1.050 -11.151 1.00 97.62 120 ALA A O 1
ATOM 974 N N . ALA A 1 121 ? -3.967 -0.326 -9.053 1.00 98.12 121 ALA A N 1
ATOM 975 C CA . ALA A 1 121 ? -3.612 -1.567 -8.380 1.00 98.12 121 ALA A CA 1
ATOM 976 C C . ALA A 1 121 ? -4.552 -2.730 -8.736 1.00 98.12 121 ALA A C 1
ATOM 978 O O . ALA A 1 121 ? -5.777 -2.611 -8.722 1.00 98.12 121 ALA A O 1
ATOM 979 N N . ASP A 1 122 ? -3.952 -3.887 -9.004 1.00 97.69 122 ASP A N 1
ATOM 980 C CA . ASP A 1 122 ? -4.647 -5.170 -9.109 1.00 97.69 122 ASP A CA 1
ATOM 981 C C . ASP A 1 122 ? -4.528 -5.970 -7.799 1.00 97.69 122 ASP A C 1
ATOM 983 O O . ASP A 1 122 ? -5.468 -6.661 -7.415 1.00 97.69 122 ASP A O 1
ATOM 987 N N . VAL A 1 123 ? -3.390 -5.860 -7.101 1.00 97.62 123 VAL A N 1
ATOM 988 C CA . VAL A 1 123 ? -3.126 -6.483 -5.790 1.00 97.62 123 VAL A CA 1
ATOM 989 C C . VAL A 1 123 ? -2.379 -5.491 -4.903 1.00 97.62 123 VAL A C 1
ATOM 991 O O . VAL A 1 123 ? -1.546 -4.724 -5.391 1.00 97.62 123 VAL A O 1
ATOM 994 N N . ILE A 1 124 ? -2.662 -5.506 -3.598 1.00 98.19 124 ILE A N 1
ATOM 995 C CA . ILE A 1 124 ? -2.083 -4.564 -2.636 1.00 98.19 124 ILE A CA 1
ATOM 996 C C . ILE A 1 124 ? -1.380 -5.312 -1.496 1.00 98.19 124 ILE A C 1
ATOM 998 O O . ILE A 1 124 ? -1.931 -6.235 -0.908 1.00 98.19 124 ILE A O 1
ATOM 1002 N N . ILE A 1 125 ? -0.177 -4.877 -1.128 1.00 97.38 125 ILE A N 1
ATOM 1003 C CA . ILE A 1 125 ? 0.505 -5.253 0.115 1.00 97.38 125 ILE A CA 1
ATOM 1004 C C . ILE A 1 125 ? 0.476 -4.045 1.048 1.00 97.38 125 ILE A C 1
ATOM 1006 O O . ILE A 1 125 ? 0.895 -2.954 0.665 1.00 97.38 125 ILE A O 1
ATOM 1010 N N . SER A 1 126 ? -0.002 -4.216 2.281 1.00 94.75 126 SER A N 1
ATOM 1011 C CA . SER A 1 126 ? -0.165 -3.109 3.232 1.00 94.75 126 SER A CA 1
ATOM 1012 C C . SER A 1 126 ? 0.172 -3.514 4.662 1.00 94.75 126 SER A C 1
ATOM 1014 O O . SER A 1 126 ? -0.032 -4.651 5.069 1.00 94.75 126 SER A O 1
ATOM 1016 N N . ARG A 1 127 ? 0.636 -2.564 5.479 1.00 90.44 127 ARG A N 1
ATOM 1017 C CA . ARG A 1 127 ? 0.914 -2.782 6.911 1.00 90.44 127 ARG A CA 1
ATOM 1018 C C . ARG A 1 127 ? -0.310 -2.802 7.834 1.00 90.44 127 ARG A C 1
ATOM 1020 O O . ARG A 1 127 ? -0.151 -2.839 9.046 1.00 90.44 127 ARG A O 1
ATOM 1027 N N . ALA A 1 128 ? -1.527 -2.733 7.303 1.00 86.19 128 ALA A N 1
ATOM 1028 C CA . ALA A 1 128 ? -2.754 -2.699 8.107 1.00 86.19 128 ALA A CA 1
ATOM 1029 C C . ALA A 1 128 ? -2.860 -1.501 9.090 1.00 86.19 128 ALA A C 1
ATOM 1031 O O . ALA A 1 128 ? -3.364 -1.612 10.212 1.00 86.19 128 ALA A O 1
ATOM 1032 N N . GLY A 1 129 ? -2.396 -0.314 8.679 1.00 85.69 129 GLY A N 1
ATOM 1033 C CA . GLY A 1 129 ? -2.697 0.927 9.408 1.00 85.69 129 GLY A CA 1
ATOM 1034 C C . GLY A 1 129 ? -4.206 1.209 9.416 1.00 85.69 129 GLY A C 1
ATOM 1035 O O . GLY A 1 129 ? -4.866 0.942 8.420 1.00 85.69 129 GLY A O 1
ATOM 1036 N N . ALA A 1 130 ? -4.755 1.761 10.505 1.00 81.62 130 ALA A N 1
ATOM 1037 C CA . ALA A 1 130 ? -6.210 1.893 10.688 1.00 81.62 130 ALA A CA 1
ATOM 1038 C C . ALA A 1 130 ? -6.919 2.612 9.520 1.00 81.62 130 ALA A C 1
ATOM 1040 O O . ALA A 1 130 ? -7.916 2.113 8.993 1.00 81.62 130 ALA A O 1
ATOM 1041 N N . SER A 1 131 ? -6.367 3.744 9.062 1.00 85.25 131 SER A N 1
ATOM 1042 C CA . SER A 1 131 ? -6.890 4.466 7.894 1.00 85.25 131 SER A CA 1
ATOM 1043 C C . SER A 1 131 ? -6.760 3.642 6.617 1.00 85.25 131 SER A C 1
ATOM 1045 O O . SER A 1 131 ? -7.744 3.476 5.910 1.00 85.25 131 SER A O 1
ATOM 1047 N N . SER A 1 132 ? -5.587 3.057 6.356 1.00 87.19 132 SER A N 1
ATOM 1048 C CA . SER A 1 132 ? -5.360 2.242 5.158 1.00 87.19 132 SER A CA 1
ATOM 1049 C C . SER A 1 132 ? -6.295 1.038 5.095 1.00 87.19 132 SER A C 1
ATOM 1051 O O . SER A 1 132 ? -6.838 0.763 4.042 1.00 87.19 132 SER A O 1
ATOM 1053 N N . VAL A 1 133 ? -6.528 0.340 6.208 1.00 89.19 133 VAL A N 1
ATOM 1054 C CA . VAL A 1 133 ? -7.475 -0.787 6.255 1.00 89.19 133 VAL A CA 1
ATOM 1055 C C . VAL A 1 133 ? -8.876 -0.330 5.865 1.00 89.19 133 VAL A C 1
ATOM 1057 O O . VAL A 1 133 ? -9.521 -0.966 5.041 1.00 89.19 133 VAL A O 1
ATOM 1060 N N . SER A 1 134 ? -9.313 0.807 6.399 1.00 89.00 134 SER A N 1
ATOM 1061 C CA . SER A 1 134 ? -10.654 1.335 6.129 1.00 89.00 134 SER A CA 1
ATOM 1062 C C . SER A 1 134 ? -10.813 1.793 4.679 1.00 89.00 134 SER A C 1
ATOM 1064 O O . SER A 1 134 ? -11.838 1.525 4.063 1.00 89.00 134 SER A O 1
ATOM 1066 N N . GLU A 1 135 ? -9.785 2.431 4.112 1.00 91.12 135 GLU A N 1
ATOM 1067 C CA . GLU A 1 135 ? -9.737 2.758 2.683 1.00 91.12 135 GLU A CA 1
ATOM 1068 C C . GLU A 1 135 ? -9.786 1.486 1.824 1.00 91.12 135 GLU A C 1
ATOM 1070 O O . GLU A 1 135 ? -10.554 1.413 0.870 1.00 91.12 135 GLU A O 1
ATOM 1075 N N . LEU A 1 136 ? -9.013 0.460 2.187 1.00 92.00 136 LEU A N 1
ATOM 1076 C CA . LEU A 1 136 ? -8.917 -0.791 1.434 1.00 92.00 136 LEU A CA 1
ATOM 1077 C C . LEU A 1 136 ? -10.227 -1.588 1.426 1.00 92.00 136 LEU A C 1
ATOM 1079 O O . LEU A 1 136 ? -10.540 -2.219 0.418 1.00 92.00 136 LEU A O 1
ATOM 1083 N N . CYS A 1 137 ? -11.025 -1.506 2.494 1.00 89.06 137 CYS A N 1
ATOM 1084 C CA . CYS A 1 137 ? -12.372 -2.078 2.523 1.00 89.06 137 CYS A CA 1
ATOM 1085 C C . CYS A 1 137 ? -13.317 -1.441 1.493 1.00 89.06 137 CYS A C 1
ATOM 1087 O O . CYS A 1 137 ? -14.213 -2.119 1.004 1.00 89.06 137 CYS A O 1
ATOM 1089 N N . ILE A 1 138 ? -13.127 -0.161 1.164 1.00 89.38 138 ILE A N 1
ATOM 1090 C CA . ILE A 1 138 ? -13.932 0.549 0.155 1.00 89.38 138 ILE A CA 1
ATOM 1091 C C . ILE A 1 138 ? -13.401 0.263 -1.245 1.00 89.38 138 ILE A C 1
ATOM 1093 O O . ILE A 1 138 ? -14.169 -0.002 -2.161 1.00 89.38 138 ILE A O 1
ATOM 1097 N N . VAL A 1 139 ? -12.076 0.282 -1.386 1.00 9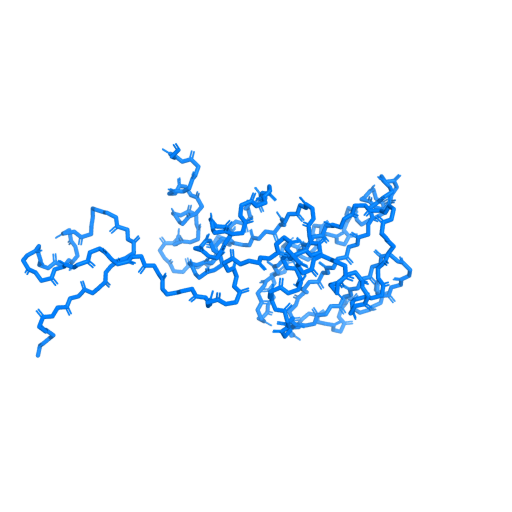2.62 139 VAL A N 1
ATOM 1098 C CA . VAL A 1 139 ? -11.355 0.009 -2.635 1.00 92.62 139 VAL A CA 1
ATOM 1099 C C . VAL A 1 139 ? -11.637 -1.406 -3.159 1.00 92.62 139 VAL A C 1
ATOM 1101 O O . VAL A 1 139 ? -11.644 -1.618 -4.369 1.00 92.62 139 VAL A O 1
ATOM 1104 N N . GLY A 1 140 ? -11.863 -2.384 -2.274 1.00 91.44 140 GLY A N 1
ATOM 1105 C CA . GLY A 1 140 ? -12.367 -3.709 -2.656 1.00 91.44 140 GLY A CA 1
ATOM 1106 C C . GLY A 1 140 ? -11.405 -4.550 -3.505 1.00 91.44 140 GLY A C 1
ATOM 1107 O O . GLY A 1 140 ? -11.836 -5.455 -4.217 1.00 91.44 140 GLY A O 1
ATOM 1108 N N . LYS A 1 141 ? -10.099 -4.258 -3.463 1.00 94.00 141 LYS A N 1
ATOM 1109 C CA . LYS A 1 141 ? -9.061 -5.025 -4.176 1.00 94.00 141 LYS A CA 1
ATOM 1110 C C . LYS A 1 141 ? -8.467 -6.111 -3.268 1.00 94.00 141 LYS A C 1
ATOM 1112 O O . LYS A 1 141 ? -8.461 -5.933 -2.052 1.00 94.00 141 LYS A O 1
ATOM 1117 N N . PRO A 1 142 ? -7.919 -7.210 -3.820 1.00 95.50 142 PRO A N 1
ATOM 1118 C CA . PRO A 1 142 ? -7.183 -8.201 -3.038 1.00 95.50 142 PRO A CA 1
ATOM 1119 C C . PRO A 1 142 ? -6.017 -7.573 -2.258 1.00 95.50 142 PRO A C 1
ATOM 1121 O O . PRO A 1 142 ? -5.188 -6.863 -2.838 1.00 95.50 142 PRO A O 1
ATOM 1124 N N . VAL A 1 143 ? -5.934 -7.859 -0.952 1.00 96.00 143 VAL A N 1
ATOM 1125 C CA . VAL A 1 143 ? -4.903 -7.302 -0.062 1.00 96.00 143 VAL A CA 1
ATOM 1126 C C . VAL A 1 143 ? -4.189 -8.388 0.734 1.00 96.00 143 VAL A C 1
ATOM 1128 O O . VAL A 1 143 ? -4.823 -9.252 1.332 1.00 96.00 143 VAL A O 1
ATOM 1131 N N . ILE A 1 144 ? -2.863 -8.280 0.817 1.00 95.12 144 ILE A N 1
ATOM 1132 C CA . ILE A 1 144 ? -2.029 -9.003 1.778 1.00 95.12 144 ILE A CA 1
ATOM 1133 C C . ILE A 1 144 ? -1.613 -8.028 2.881 1.00 95.12 144 ILE A C 1
ATOM 1135 O O . ILE A 1 144 ? -0.900 -7.048 2.637 1.00 95.12 144 ILE A O 1
ATOM 1139 N N . PHE A 1 145 ? -2.044 -8.302 4.110 1.00 93.12 145 PHE A N 1
ATOM 1140 C CA . PHE A 1 145 ? -1.630 -7.523 5.270 1.00 93.12 145 PHE A CA 1
ATOM 1141 C C . PHE A 1 145 ? -0.337 -8.075 5.878 1.00 93.12 145 PHE A C 1
ATOM 1143 O O . PHE A 1 145 ? -0.239 -9.260 6.181 1.00 93.12 145 PHE A O 1
ATOM 1150 N N . ILE A 1 146 ? 0.641 -7.195 6.108 1.00 92.19 146 ILE A N 1
ATOM 1151 C CA . ILE A 1 146 ? 1.887 -7.483 6.835 1.00 92.19 146 ILE A CA 1
ATOM 1152 C C . ILE A 1 146 ? 1.981 -6.518 8.031 1.00 92.19 146 ILE A C 1
ATOM 1154 O O . ILE A 1 146 ? 2.675 -5.497 7.946 1.00 92.19 146 ILE A O 1
ATOM 1158 N N . PRO A 1 147 ? 1.246 -6.778 9.130 1.00 87.31 147 PRO A N 1
ATOM 1159 C CA . PRO A 1 147 ? 1.233 -5.909 10.301 1.00 87.31 147 PRO A CA 1
ATOM 1160 C C . PRO A 1 147 ? 2.628 -5.703 10.897 1.00 87.31 147 PRO A C 1
ATOM 1162 O O . PRO A 1 147 ? 3.451 -6.617 10.958 1.00 87.31 147 PRO A O 1
ATOM 1165 N N . SER A 1 148 ? 2.910 -4.486 11.361 1.00 82.44 148 SER A N 1
ATOM 1166 C CA . SER A 1 148 ? 4.134 -4.206 12.109 1.00 82.44 148 SER A CA 1
ATOM 1167 C C . SER A 1 148 ? 4.030 -4.770 13.530 1.00 82.44 148 SER A C 1
ATOM 1169 O O . SER A 1 148 ? 3.135 -4.343 14.254 1.00 82.44 148 SER A O 1
ATOM 1171 N N . PRO A 1 149 ? 4.991 -5.588 14.000 1.00 74.81 149 PRO A N 1
ATOM 1172 C CA . PRO A 1 149 ? 4.985 -6.097 15.376 1.00 74.81 149 PRO A CA 1
ATOM 1173 C C . PRO A 1 149 ? 5.338 -5.018 16.414 1.00 74.81 149 PRO A C 1
ATOM 1175 O O . PRO A 1 149 ? 5.134 -5.197 17.606 1.00 74.81 149 PRO A O 1
ATOM 1178 N N . ASN A 1 150 ? 5.886 -3.884 15.964 1.00 74.94 150 ASN A N 1
ATOM 1179 C CA . ASN A 1 150 ? 6.466 -2.848 16.826 1.00 74.94 150 ASN A CA 1
ATOM 1180 C C . ASN A 1 150 ? 5.534 -1.646 17.068 1.00 74.94 150 ASN A C 1
ATOM 1182 O O . ASN A 1 150 ? 6.016 -0.553 17.361 1.00 74.94 150 ASN A O 1
ATOM 1186 N N . VAL A 1 151 ? 4.222 -1.790 16.860 1.00 73.25 151 VAL A N 1
ATOM 1187 C CA . VAL A 1 151 ? 3.256 -0.715 17.151 1.00 73.25 151 VAL A CA 1
ATOM 1188 C C . VAL A 1 151 ? 2.643 -0.900 18.532 1.00 73.25 151 VAL A C 1
ATOM 1190 O O . VAL A 1 151 ? 2.520 -2.024 19.014 1.00 73.25 151 VAL A O 1
ATOM 1193 N N . ALA A 1 152 ? 2.246 0.211 19.159 1.00 67.81 152 ALA A N 1
ATOM 1194 C CA . ALA A 1 152 ? 1.575 0.184 20.454 1.00 67.81 152 ALA A CA 1
ATOM 1195 C C . ALA A 1 152 ? 0.391 -0.797 20.434 1.00 67.81 152 ALA A C 1
ATOM 1197 O O . ALA A 1 152 ? -0.343 -0.869 19.446 1.00 67.81 152 ALA A O 1
ATOM 1198 N N . GLU A 1 153 ? 0.273 -1.576 21.510 1.00 68.06 153 GLU A N 1
ATOM 1199 C CA . GLU A 1 153 ? -0.787 -2.562 21.768 1.00 68.06 153 GLU A CA 1
ATOM 1200 C C . GLU A 1 153 ? -1.127 -3.518 20.610 1.00 68.06 153 GLU A C 1
ATOM 1202 O O . GLU A 1 153 ? -2.250 -4.034 20.551 1.00 68.06 153 GLU A O 1
ATOM 1207 N N . ASP A 1 154 ? -0.187 -3.753 19.689 1.00 75.38 154 ASP A N 1
ATOM 1208 C CA . ASP A 1 154 ? -0.379 -4.623 18.526 1.00 75.38 154 ASP A CA 1
ATOM 1209 C C . ASP A 1 154 ? -1.604 -4.226 17.668 1.00 75.38 154 ASP A C 1
ATOM 1211 O O . ASP A 1 154 ? -2.340 -5.049 17.116 1.00 75.38 154 ASP A O 1
ATOM 1215 N N . HIS A 1 155 ? -1.876 -2.917 17.578 1.00 77.69 155 HIS A N 1
ATOM 1216 C CA . HIS A 1 155 ? -3.087 -2.426 16.918 1.00 77.69 155 HIS A CA 1
ATOM 1217 C C . HIS A 1 155 ? -3.164 -2.782 15.423 1.00 77.69 155 HIS A C 1
ATOM 1219 O O . HIS A 1 155 ? -4.267 -2.940 14.908 1.00 77.69 155 HIS A O 1
ATOM 1225 N N . GLN A 1 156 ? -2.039 -2.927 14.709 1.00 81.19 156 GLN A N 1
ATOM 1226 C CA . GLN A 1 156 ? -2.071 -3.278 13.278 1.00 81.19 156 GLN A CA 1
ATOM 1227 C C . GLN A 1 156 ? -2.531 -4.721 13.042 1.00 81.19 156 GLN A C 1
ATOM 1229 O O . GLN A 1 156 ? -3.299 -4.959 12.112 1.00 81.19 156 GLN A O 1
ATOM 1234 N N . THR A 1 157 ? -2.136 -5.663 13.901 1.00 81.25 157 THR A N 1
ATOM 1235 C CA . THR A 1 157 ? -2.614 -7.051 13.832 1.00 81.25 157 THR A CA 1
ATOM 1236 C C . THR A 1 157 ? -4.113 -7.105 14.095 1.00 81.25 157 THR A C 1
ATOM 1238 O O . THR A 1 157 ? -4.852 -7.697 13.316 1.00 81.25 157 THR A O 1
ATOM 1241 N N . LYS A 1 158 ? -4.592 -6.385 15.118 1.00 82.62 158 LYS A N 1
ATOM 1242 C CA . LYS A 1 158 ? -6.030 -6.275 15.420 1.00 82.62 158 LYS A CA 1
ATOM 1243 C C . LYS A 1 158 ? -6.830 -5.662 14.267 1.00 82.62 158 LYS A C 1
ATOM 1245 O O . LYS A 1 158 ? -7.918 -6.143 13.975 1.00 82.62 158 LYS A O 1
ATOM 1250 N N . ASN A 1 159 ? -6.296 -4.635 13.598 1.00 84.06 159 ASN A N 1
ATOM 1251 C CA . ASN A 1 159 ? -6.949 -4.047 12.425 1.00 84.06 159 ASN A CA 1
ATOM 1252 C C . ASN A 1 159 ? -7.065 -5.059 11.279 1.00 84.06 159 ASN A C 1
ATOM 1254 O O . ASN A 1 159 ? -8.122 -5.149 10.667 1.00 84.06 159 ASN A O 1
ATOM 1258 N N . ALA A 1 160 ? -5.993 -5.804 10.984 1.00 85.19 160 ALA A N 1
ATOM 1259 C CA . ALA A 1 160 ? -6.018 -6.832 9.945 1.00 85.19 160 ALA A CA 1
ATOM 1260 C C . ALA A 1 160 ? -7.013 -7.950 10.295 1.00 85.19 160 ALA A C 1
ATOM 1262 O O . ALA A 1 160 ? -7.842 -8.319 9.467 1.00 85.19 160 ALA A O 1
ATOM 1263 N N . GLN A 1 161 ? -6.979 -8.433 11.540 1.00 85.25 161 GLN A N 1
ATOM 1264 C CA . GLN A 1 161 ? -7.848 -9.507 12.018 1.00 85.25 161 GLN A CA 1
ATOM 1265 C C . GLN A 1 161 ? -9.331 -9.124 11.951 1.00 85.25 161 GLN A C 1
ATOM 1267 O O . GLN A 1 161 ? -10.152 -9.926 11.524 1.00 85.25 161 GLN A O 1
ATOM 1272 N N . ALA A 1 162 ? -9.668 -7.869 12.266 1.00 81.62 162 ALA A N 1
ATOM 1273 C CA . ALA A 1 162 ? -11.037 -7.361 12.171 1.00 81.62 162 ALA A CA 1
ATOM 1274 C C . ALA A 1 162 ? -11.628 -7.404 10.747 1.00 81.62 162 ALA A C 1
ATOM 1276 O O . ALA A 1 162 ? -12.844 -7.278 10.596 1.00 81.62 162 ALA A O 1
ATOM 1277 N N . ILE A 1 163 ? -10.783 -7.536 9.717 1.00 82.81 163 ILE A N 1
ATOM 1278 C CA . ILE A 1 163 ? -11.211 -7.721 8.327 1.00 82.81 163 ILE A CA 1
ATOM 1279 C C . ILE A 1 163 ? -11.212 -9.196 7.934 1.00 82.81 163 ILE A C 1
ATOM 1281 O O . ILE A 1 163 ? -12.110 -9.613 7.218 1.00 82.81 163 ILE A O 1
ATOM 1285 N N . VAL A 1 164 ? -10.231 -9.978 8.392 1.00 82.69 164 VAL A N 1
ATOM 1286 C CA . VAL A 1 164 ? -10.134 -11.418 8.090 1.00 82.69 164 VAL A CA 1
ATOM 1287 C C . VAL A 1 164 ? -11.271 -12.219 8.732 1.00 82.69 164 VAL A C 1
ATOM 1289 O O . VAL A 1 164 ? -11.741 -13.179 8.135 1.00 82.69 164 VAL A O 1
ATOM 1292 N N . ASP A 1 165 ? -11.719 -11.823 9.925 1.00 79.94 165 ASP A N 1
ATOM 1293 C CA . ASP A 1 165 ? -12.779 -12.516 10.675 1.00 79.94 165 ASP A CA 1
ATOM 1294 C C . ASP A 1 165 ? -14.206 -12.169 10.207 1.00 79.94 165 ASP A C 1
ATOM 1296 O O . ASP A 1 165 ? -15.177 -12.576 10.849 1.00 79.94 165 ASP A O 1
ATOM 1300 N N . LYS A 1 166 ? -14.346 -11.392 9.128 1.00 63.91 166 LYS A N 1
ATOM 1301 C CA . LYS A 1 166 ? -15.633 -11.028 8.521 1.00 63.91 166 LYS A CA 1
ATOM 1302 C C . LYS A 1 166 ? -15.864 -11.782 7.222 1.00 63.91 166 LYS A C 1
ATOM 1304 O O . LYS A 1 166 ? -17.030 -12.183 7.015 1.00 63.91 166 LYS A O 1
#